Protein AF-A0A2N2KDS8-F1 (afdb_monomer_lite)

Secondary structure (DSSP, 8-state):
-HHHHHHHHHHHHHHHHHSPP--TTTT-S-EEE-TTS-EEETTS-------------SSPPP-TTHHHHHHHHHHHHHHTT--

Structure (mmCIF, N/CA/C/O backbone):
data_AF-A0A2N2KDS8-F1
#
_entry.id   AF-A0A2N2KDS8-F1
#
loop_
_atom_site.group_PDB
_atom_site.id
_atom_site.type_symbol
_atom_site.label_atom_id
_atom_site.label_alt_id
_atom_site.label_comp_id
_atom_site.label_asym_id
_atom_site.label_entity_id
_atom_site.label_seq_id
_atom_site.pdbx_PDB_ins_code
_atom_site.Cartn_x
_atom_site.Cartn_y
_atom_site.Cartn_z
_atom_site.occupancy
_atom_site.B_iso_or_equiv
_atom_site.auth_seq_id
_atom_site.auth_comp_id
_atom_site.auth_asym_id
_atom_site.auth_atom_id
_atom_site.pdbx_PDB_model_num
ATOM 1 N N . MET A 1 1 ? 51.004 22.927 7.273 1.00 58.38 1 MET A N 1
ATOM 2 C CA . MET A 1 1 ? 50.505 21.596 6.847 1.00 58.38 1 MET A CA 1
ATOM 3 C C . MET A 1 1 ? 49.151 21.238 7.474 1.00 58.38 1 MET A C 1
ATOM 5 O O . MET A 1 1 ? 48.218 21.013 6.721 1.00 58.38 1 MET A O 1
ATOM 9 N N . LYS A 1 2 ? 48.966 21.289 8.807 1.00 65.88 2 LYS A N 1
ATOM 10 C CA . LYS A 1 2 ? 47.680 20.950 9.478 1.00 65.88 2 LYS A CA 1
ATOM 11 C C . LYS A 1 2 ? 46.445 21.749 9.001 1.00 65.88 2 LYS A C 1
ATOM 13 O O . LYS A 1 2 ? 45.386 21.168 8.810 1.00 65.88 2 LYS A O 1
ATOM 18 N N . LYS A 1 3 ? 46.584 23.060 8.746 1.00 70.88 3 LYS A N 1
ATOM 19 C CA . LYS A 1 3 ? 45.487 23.920 8.244 1.00 70.88 3 LYS A CA 1
ATOM 20 C C . LYS A 1 3 ? 45.055 23.589 6.807 1.00 70.88 3 LYS A C 1
ATOM 22 O O . LYS A 1 3 ? 43.887 23.739 6.480 1.00 70.88 3 LYS A O 1
ATOM 27 N N . GLN A 1 4 ? 45.981 23.109 5.971 1.00 78.44 4 GLN A N 1
ATOM 28 C CA . GLN A 1 4 ? 45.667 22.707 4.596 1.00 78.44 4 GLN A CA 1
ATOM 29 C C . GLN A 1 4 ? 44.974 21.343 4.549 1.00 78.44 4 GLN A C 1
ATOM 31 O O . GLN A 1 4 ? 44.026 21.181 3.793 1.00 78.44 4 GLN A O 1
ATOM 36 N N . PHE A 1 5 ? 45.353 20.415 5.435 1.00 78.88 5 PHE A N 1
ATOM 37 C CA . PHE A 1 5 ? 44.599 19.175 5.644 1.00 78.88 5 PHE A CA 1
ATOM 38 C C . PHE A 1 5 ? 43.181 19.434 6.168 1.00 78.88 5 PHE A C 1
ATOM 40 O O . PHE A 1 5 ? 42.234 18.812 5.697 1.00 78.88 5 PHE A O 1
ATOM 47 N N . LEU A 1 6 ? 43.018 20.386 7.095 1.00 84.38 6 LEU A N 1
ATOM 48 C CA . LEU A 1 6 ? 41.698 20.775 7.595 1.00 84.38 6 LEU A CA 1
ATOM 49 C C . LEU A 1 6 ? 40.836 21.405 6.492 1.00 84.38 6 LEU A C 1
ATOM 51 O O . LEU A 1 6 ? 39.679 21.030 6.341 1.00 84.38 6 LEU A O 1
ATOM 55 N N . SER A 1 7 ? 41.412 22.306 5.688 1.00 83.25 7 SER A N 1
ATOM 56 C CA . SER A 1 7 ? 40.718 22.914 4.547 1.00 83.25 7 SER A CA 1
ATOM 57 C C . SER A 1 7 ? 40.281 21.865 3.528 1.00 83.25 7 SER A C 1
ATOM 59 O O . SER A 1 7 ? 39.137 21.892 3.093 1.00 83.25 7 SER A O 1
ATOM 61 N N . LEU A 1 8 ? 41.160 20.919 3.185 1.00 8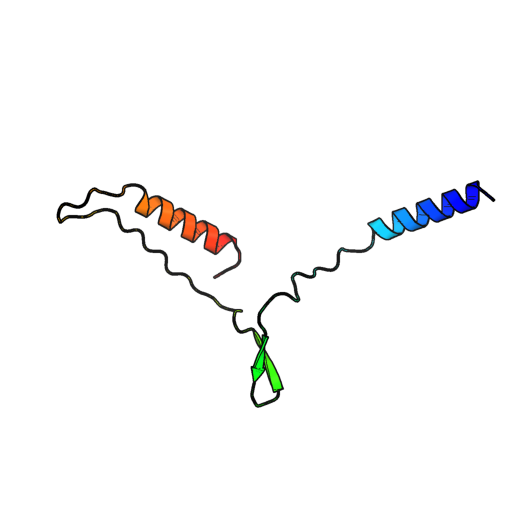9.25 8 LEU A N 1
ATOM 62 C CA . LEU A 1 8 ? 40.852 19.855 2.231 1.00 89.25 8 LEU A CA 1
ATOM 63 C C . LEU A 1 8 ? 39.726 18.947 2.746 1.00 89.25 8 LEU A C 1
ATOM 65 O O . LEU A 1 8 ? 38.817 18.608 1.995 1.00 89.25 8 LEU A O 1
ATOM 69 N N . SER A 1 9 ? 39.749 18.612 4.039 1.00 87.12 9 SER A N 1
ATOM 70 C CA . SER A 1 9 ? 38.706 17.806 4.681 1.00 87.12 9 SER A CA 1
ATOM 71 C C . SER A 1 9 ? 37.338 18.498 4.645 1.00 87.12 9 SER A C 1
ATOM 73 O O . SER A 1 9 ? 36.336 17.884 4.284 1.00 87.12 9 SER A O 1
ATOM 75 N N . VAL A 1 10 ? 37.296 19.805 4.928 1.00 90.75 10 VAL A N 1
ATOM 76 C CA . VAL A 1 10 ? 36.059 20.602 4.867 1.00 90.75 10 VAL A CA 1
ATOM 77 C C . VAL A 1 10 ? 35.524 20.690 3.437 1.00 90.75 10 VAL A C 1
ATOM 79 O O . VAL A 1 10 ? 34.321 20.549 3.230 1.00 90.75 10 VAL A O 1
ATOM 82 N N . THR A 1 11 ? 36.394 20.862 2.439 1.00 90.56 11 THR A N 1
ATOM 83 C CA . THR A 1 11 ? 35.982 20.890 1.028 1.00 90.56 11 THR A CA 1
ATOM 84 C C . THR A 1 11 ? 35.415 19.547 0.569 1.00 90.56 11 THR A C 1
ATOM 86 O O . THR A 1 11 ? 34.391 19.527 -0.107 1.00 90.56 11 THR A O 1
ATOM 89 N N . VAL A 1 12 ? 36.025 18.426 0.966 1.00 91.50 12 VAL A N 1
ATOM 90 C CA . VAL A 1 12 ? 35.516 17.079 0.647 1.00 91.50 12 VAL A CA 1
ATOM 91 C C . VAL A 1 12 ? 34.161 16.828 1.314 1.00 91.50 12 VAL A C 1
ATOM 93 O O . VAL A 1 12 ? 33.249 16.311 0.670 1.00 91.50 12 VAL A O 1
ATOM 96 N N . LEU A 1 13 ? 33.996 17.250 2.571 1.00 89.56 13 LEU A N 1
ATOM 97 C CA . LEU A 1 13 ? 32.729 17.132 3.293 1.00 89.56 13 LEU A CA 1
ATOM 98 C C . LEU A 1 13 ? 31.619 17.956 2.624 1.00 89.56 13 LEU A C 1
ATOM 100 O O . LEU A 1 13 ? 30.528 17.441 2.385 1.00 89.56 13 LEU A O 1
ATOM 104 N N . LEU A 1 14 ? 31.907 19.210 2.267 1.00 90.12 14 LEU A N 1
ATOM 105 C CA . LEU A 1 14 ? 30.967 20.076 1.552 1.00 90.12 14 LEU A CA 1
ATOM 106 C C . LEU A 1 14 ? 30.595 19.496 0.187 1.00 90.12 14 LEU A C 1
ATOM 108 O O . LEU A 1 14 ? 29.422 19.507 -0.169 1.00 90.12 14 LEU A O 1
ATOM 112 N N . LEU A 1 15 ? 31.563 18.942 -0.548 1.00 89.12 15 LEU A N 1
ATOM 113 C CA . LEU A 1 15 ? 31.302 18.327 -1.846 1.00 89.12 15 LEU A CA 1
ATOM 114 C C . LEU A 1 15 ? 30.375 17.115 -1.708 1.00 89.12 15 LEU A C 1
ATOM 116 O O . LEU A 1 15 ? 29.423 17.005 -2.473 1.00 89.12 15 LEU A O 1
ATOM 120 N N . SER A 1 16 ? 30.586 16.266 -0.693 1.00 83.75 16 SER A N 1
ATOM 121 C CA . SER A 1 16 ? 29.737 15.094 -0.427 1.00 83.75 16 SER A CA 1
ATOM 122 C C . SER A 1 16 ? 28.272 15.440 -0.136 1.00 83.75 16 SER A C 1
ATOM 124 O O . SER A 1 16 ? 27.392 14.638 -0.431 1.00 83.75 16 SER A O 1
ATOM 126 N N . LEU A 1 17 ? 28.002 16.647 0.375 1.00 82.62 17 LEU A N 1
ATOM 127 C CA . LEU A 1 17 ? 26.650 17.140 0.655 1.00 82.62 17 LEU A CA 1
ATOM 128 C C . LEU A 1 17 ? 25.892 17.591 -0.604 1.00 82.62 17 LEU A C 1
ATOM 130 O O . LEU A 1 17 ? 24.669 17.695 -0.570 1.00 82.62 17 LEU A O 1
ATOM 134 N N . VAL A 1 18 ? 26.609 17.886 -1.695 1.00 87.75 18 VAL A N 1
ATOM 135 C CA . VAL A 1 18 ? 26.035 18.387 -2.957 1.00 87.75 18 VAL A CA 1
ATOM 136 C C . VAL A 1 18 ? 25.766 17.251 -3.949 1.00 87.75 18 VAL A C 1
ATOM 138 O O . VAL A 1 18 ? 24.998 17.434 -4.893 1.00 87.75 18 VAL A O 1
ATOM 141 N N . LEU A 1 19 ? 26.353 16.063 -3.749 1.00 81.75 19 LEU A N 1
ATOM 142 C CA . LEU A 1 19 ? 26.033 14.911 -4.590 1.00 81.75 19 LEU A CA 1
ATOM 143 C C . LEU A 1 19 ? 24.585 14.457 -4.327 1.00 81.75 19 LEU A C 1
ATOM 145 O O . LEU A 1 19 ? 24.244 14.138 -3.186 1.00 81.75 19 LEU A O 1
ATOM 149 N N . PRO A 1 20 ? 23.725 14.401 -5.360 1.00 76.31 20 PRO A N 1
ATOM 150 C CA . PRO A 1 20 ? 22.365 13.914 -5.198 1.00 76.31 20 PRO A CA 1
ATOM 151 C C . PRO A 1 20 ? 22.388 12.440 -4.760 1.00 76.31 20 PRO A C 1
ATOM 153 O O . PRO A 1 20 ? 23.204 11.663 -5.266 1.00 76.31 20 PRO A O 1
ATOM 156 N N . PRO A 1 21 ? 21.500 12.017 -3.842 1.00 71.31 21 PRO A N 1
ATOM 157 C CA . PRO A 1 21 ? 21.381 10.609 -3.496 1.00 71.31 21 PRO A CA 1
ATOM 158 C C . PRO A 1 21 ? 20.975 9.827 -4.747 1.00 71.31 21 PRO A C 1
ATOM 160 O O . PRO A 1 21 ? 19.987 10.173 -5.393 1.00 71.31 21 PRO A O 1
ATOM 163 N N . ASN A 1 22 ? 21.716 8.769 -5.088 1.00 68.19 22 ASN A N 1
ATOM 164 C CA . ASN A 1 22 ? 21.323 7.863 -6.166 1.00 68.19 22 ASN A CA 1
ATOM 165 C C . ASN A 1 22 ? 19.948 7.268 -5.825 1.00 68.19 22 ASN A C 1
ATOM 167 O O . ASN A 1 22 ? 19.838 6.533 -4.834 1.00 68.19 22 ASN A O 1
ATOM 171 N N . PRO A 1 23 ? 18.888 7.541 -6.608 1.00 64.44 23 PRO A N 1
ATOM 172 C CA . PRO A 1 23 ? 17.587 6.961 -6.348 1.00 64.44 23 PRO A CA 1
ATOM 173 C C . PRO A 1 23 ? 17.615 5.493 -6.784 1.00 64.44 23 PRO A C 1
ATOM 175 O O . PRO A 1 23 ? 17.136 5.122 -7.850 1.00 64.44 23 PRO A O 1
ATOM 178 N N . HIS A 1 24 ? 18.112 4.614 -5.912 1.00 60.94 24 HIS A N 1
ATOM 179 C CA . HIS A 1 24 ? 18.018 3.154 -6.051 1.00 60.94 24 HIS A CA 1
ATOM 180 C C . HIS A 1 24 ? 16.567 2.636 -6.018 1.00 60.94 24 HIS A C 1
ATOM 182 O O . HIS A 1 24 ? 16.345 1.435 -5.907 1.00 60.94 24 HIS A O 1
ATOM 188 N N . ALA A 1 25 ? 15.564 3.516 -6.036 1.00 57.66 25 ALA A N 1
ATOM 189 C CA . ALA A 1 25 ? 14.162 3.162 -6.213 1.00 57.66 25 ALA A CA 1
ATOM 190 C C . ALA A 1 25 ? 13.851 2.783 -7.671 1.00 57.66 25 ALA A C 1
ATOM 192 O O . ALA A 1 25 ? 13.060 1.874 -7.893 1.00 57.66 25 ALA A O 1
ATOM 193 N N . ALA A 1 26 ? 14.526 3.398 -8.651 1.00 58.84 26 ALA A N 1
ATOM 194 C CA . ALA A 1 26 ? 14.278 3.156 -10.076 1.00 58.84 26 ALA A CA 1
ATOM 195 C C . ALA A 1 26 ? 14.706 1.754 -10.558 1.00 58.84 26 ALA A C 1
ATOM 197 O O . ALA A 1 26 ? 14.301 1.320 -11.629 1.00 58.84 26 ALA A O 1
ATOM 198 N N . THR A 1 27 ? 15.517 1.038 -9.773 1.00 60.72 27 THR A N 1
ATOM 199 C CA . THR A 1 27 ? 16.012 -0.317 -10.089 1.00 60.72 27 THR A CA 1
ATOM 200 C C . THR A 1 27 ? 15.261 -1.417 -9.328 1.00 60.72 27 THR A C 1
ATOM 202 O O . THR A 1 27 ? 15.652 -2.580 -9.375 1.00 60.72 27 THR A O 1
ATOM 205 N N . ARG A 1 28 ? 14.209 -1.073 -8.574 1.00 68.06 28 ARG A N 1
ATOM 206 C CA . ARG A 1 28 ? 13.411 -2.040 -7.805 1.00 68.06 28 ARG A CA 1
ATOM 207 C C . ARG A 1 28 ? 12.256 -2.537 -8.666 1.00 68.06 28 ARG A C 1
ATOM 209 O O . ARG A 1 28 ? 11.580 -1.736 -9.299 1.00 68.06 28 ARG A O 1
ATOM 216 N N . GLY A 1 29 ? 12.013 -3.843 -8.660 1.00 71.00 29 GLY A N 1
ATOM 217 C CA . GLY A 1 29 ? 10.936 -4.469 -9.427 1.00 71.00 29 GLY A CA 1
ATOM 218 C C . GLY A 1 29 ? 11.366 -5.811 -10.007 1.00 71.00 29 GLY A C 1
ATOM 219 O O . GLY A 1 29 ? 12.553 -6.129 -10.044 1.00 71.00 29 GLY A O 1
ATOM 220 N N . ILE A 1 30 ? 10.393 -6.612 -10.434 1.00 80.50 30 ILE A N 1
ATOM 221 C CA . ILE A 1 30 ? 10.653 -7.877 -11.123 1.00 80.50 30 ILE A CA 1
ATOM 222 C C . ILE A 1 30 ? 10.552 -7.611 -12.622 1.00 80.50 30 ILE A C 1
ATOM 224 O O . ILE A 1 30 ? 9.510 -7.180 -13.119 1.00 80.50 30 ILE A O 1
ATOM 228 N N . VAL A 1 31 ? 11.657 -7.859 -13.320 1.00 84.56 31 VAL A N 1
ATOM 229 C CA . VAL A 1 31 ? 11.764 -7.739 -14.773 1.00 84.56 31 VAL A CA 1
ATOM 230 C C . VAL A 1 31 ? 11.860 -9.145 -15.347 1.00 84.56 31 VAL A C 1
ATOM 232 O O . VAL A 1 31 ? 12.716 -9.927 -14.936 1.00 84.56 31 VAL A O 1
ATOM 235 N N . ALA A 1 32 ? 10.968 -9.468 -16.275 1.00 83.56 32 ALA A N 1
ATOM 236 C CA . ALA A 1 32 ? 11.031 -10.684 -17.070 1.00 83.56 32 ALA A CA 1
ATOM 237 C C . ALA A 1 32 ? 11.604 -10.365 -18.451 1.00 83.56 32 ALA A C 1
ATOM 239 O O . ALA A 1 32 ? 11.455 -9.252 -18.951 1.00 83.56 32 ALA A O 1
ATOM 240 N N . THR A 1 33 ? 12.234 -11.350 -19.082 1.00 90.75 33 THR A N 1
ATOM 241 C CA . THR A 1 33 ? 12.726 -11.233 -20.457 1.00 90.75 33 THR A CA 1
ATOM 242 C C . THR A 1 33 ? 11.847 -12.072 -21.375 1.00 90.75 33 THR A C 1
ATOM 244 O O . THR A 1 33 ? 11.564 -13.232 -21.071 1.00 90.75 33 THR A O 1
ATOM 247 N N . THR A 1 34 ? 11.394 -11.502 -22.490 1.00 87.12 34 THR A N 1
ATOM 248 C CA . THR A 1 34 ? 10.634 -12.241 -23.506 1.00 87.12 34 THR A CA 1
ATOM 249 C C . THR A 1 34 ? 11.531 -13.213 -24.264 1.00 87.12 34 THR A C 1
ATOM 251 O O . THR A 1 34 ? 12.757 -13.095 -24.264 1.00 87.12 34 THR A O 1
ATOM 254 N N . SER A 1 35 ? 10.924 -14.140 -25.005 1.00 88.69 35 SER A N 1
ATOM 255 C CA . SER A 1 35 ? 11.640 -15.015 -25.944 1.00 88.69 35 SER A CA 1
ATOM 256 C C . SER A 1 35 ? 12.439 -14.255 -27.013 1.00 88.69 35 SER A C 1
ATOM 258 O O . SER A 1 35 ? 13.350 -14.824 -27.605 1.00 88.69 35 SER A O 1
ATOM 260 N N . HIS A 1 36 ? 12.116 -12.979 -27.253 1.00 89.81 36 HIS A N 1
ATOM 261 C CA . HIS A 1 36 ? 12.798 -12.100 -28.206 1.00 89.81 36 HIS A CA 1
ATOM 262 C C . HIS A 1 36 ? 13.840 -11.176 -27.548 1.00 89.81 36 HIS A C 1
ATOM 264 O O . HIS A 1 36 ? 14.414 -10.330 -28.229 1.00 89.81 36 HIS A O 1
ATOM 270 N N . GLY A 1 37 ? 14.108 -11.335 -26.245 1.00 89.12 37 GLY A N 1
ATOM 271 C CA . GLY A 1 37 ? 15.129 -10.572 -25.517 1.00 89.12 37 GLY A CA 1
ATOM 272 C C . GLY A 1 37 ? 14.665 -9.219 -24.971 1.00 89.12 37 GLY A C 1
ATOM 273 O O . GLY A 1 37 ? 15.484 -8.461 -24.458 1.00 89.12 37 GLY A O 1
ATOM 274 N N . GLU A 1 38 ? 13.372 -8.902 -25.055 1.00 89.62 38 GLU A N 1
ATOM 275 C CA . GLU A 1 38 ? 12.819 -7.651 -24.529 1.00 89.62 38 GLU A CA 1
ATOM 276 C C . GLU A 1 38 ? 12.571 -7.747 -23.019 1.00 89.62 38 GLU A C 1
ATOM 278 O O . GLU A 1 38 ? 12.048 -8.748 -22.530 1.00 89.62 38 GLU A O 1
ATOM 283 N N . SER A 1 39 ? 12.921 -6.695 -22.280 1.00 86.50 39 SER A N 1
ATOM 284 C CA . SER A 1 39 ? 12.661 -6.592 -20.842 1.00 86.50 39 SER A CA 1
ATOM 285 C C . SER A 1 39 ? 11.253 -6.055 -20.577 1.00 86.50 39 SER A C 1
ATOM 287 O O . SER A 1 39 ? 10.948 -4.920 -20.931 1.00 86.50 39 SER A O 1
ATOM 289 N N . ILE A 1 40 ? 10.421 -6.835 -19.889 1.00 85.25 40 ILE A N 1
ATOM 290 C CA . ILE A 1 40 ? 9.067 -6.460 -19.469 1.00 85.25 40 ILE A CA 1
ATOM 291 C C . ILE A 1 40 ? 9.020 -6.347 -17.945 1.00 85.25 40 ILE A C 1
ATOM 293 O O . ILE A 1 40 ? 9.424 -7.262 -17.226 1.00 85.25 40 ILE A O 1
ATOM 297 N N . SER A 1 41 ? 8.481 -5.236 -17.439 1.00 81.38 41 SER A N 1
ATOM 298 C CA . SER A 1 41 ? 8.149 -5.108 -16.017 1.00 81.38 41 SER A CA 1
ATOM 299 C C . SER A 1 41 ? 6.896 -5.927 -15.713 1.00 81.38 41 SER A C 1
ATOM 301 O O . SER A 1 41 ? 5.836 -5.671 -16.277 1.00 81.38 41 SER A O 1
ATOM 303 N N . VAL A 1 42 ? 6.996 -6.913 -14.821 1.00 77.62 42 VAL A N 1
ATOM 304 C CA . VAL A 1 42 ? 5.917 -7.893 -14.562 1.00 77.62 42 VAL A CA 1
ATOM 305 C C . VAL A 1 42 ? 4.757 -7.281 -13.755 1.00 77.62 42 VAL A C 1
ATOM 307 O O . VAL A 1 42 ? 3.716 -7.899 -13.566 1.00 77.62 42 VAL A O 1
ATOM 310 N N . TYR A 1 43 ? 4.928 -6.040 -13.295 1.00 73.88 43 TYR A N 1
ATOM 311 C CA . TYR A 1 43 ? 4.206 -5.465 -12.165 1.00 73.88 43 TYR A CA 1
ATOM 312 C C . TYR A 1 43 ? 4.057 -3.939 -12.266 1.00 73.88 43 TYR A C 1
ATOM 314 O O . TYR A 1 43 ? 4.056 -3.218 -11.274 1.00 73.88 43 TYR A O 1
ATOM 322 N N . SER A 1 44 ? 3.993 -3.414 -13.485 1.00 71.00 44 SER A N 1
ATOM 323 C CA . SER A 1 44 ? 3.875 -1.972 -13.723 1.00 71.00 44 SER A CA 1
ATOM 324 C C . SER A 1 44 ? 2.443 -1.435 -13.649 1.00 71.00 44 SER A C 1
ATOM 326 O O . SER A 1 44 ? 2.282 -0.225 -13.532 1.00 71.00 44 SER A O 1
ATOM 328 N N . ASP A 1 45 ? 1.422 -2.295 -13.719 1.00 72.31 45 ASP A N 1
ATOM 329 C CA . ASP A 1 45 ? 0.011 -1.889 -13.698 1.00 72.31 45 ASP A CA 1
ATOM 330 C C . ASP A 1 45 ? -0.801 -2.865 -12.835 1.00 72.31 45 ASP A C 1
ATOM 332 O O . ASP A 1 45 ? -0.996 -4.027 -13.195 1.00 72.31 45 ASP A O 1
ATOM 336 N N . TYR A 1 46 ? -1.209 -2.414 -11.6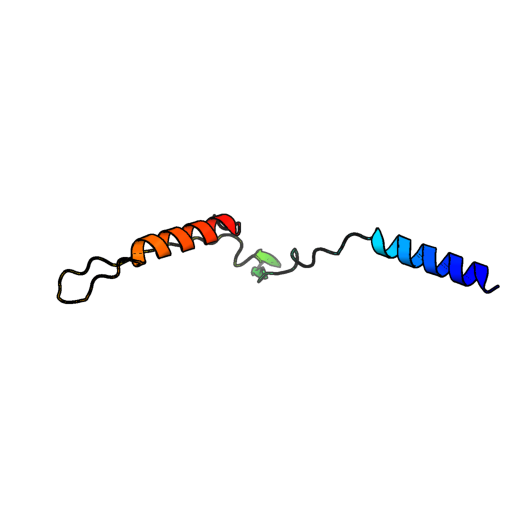50 1.00 75.44 46 TYR A N 1
ATOM 337 C CA . TYR A 1 46 ? -1.973 -3.210 -10.696 1.00 75.44 46 TYR A CA 1
ATOM 338 C C . TYR A 1 46 ? -3.273 -2.510 -10.352 1.00 75.44 46 TYR A C 1
ATOM 340 O O . TYR A 1 46 ? -3.281 -1.314 -10.068 1.00 75.44 46 TYR A O 1
ATOM 348 N N . HIS A 1 47 ? -4.337 -3.297 -10.248 1.00 85.38 47 HIS A N 1
ATOM 349 C CA . HIS A 1 47 ? -5.630 -2.845 -9.762 1.00 85.38 47 HIS A CA 1
ATOM 350 C C . HIS A 1 47 ? -5.990 -3.588 -8.480 1.00 85.38 47 HIS A C 1
ATOM 352 O O . HIS A 1 47 ? -5.725 -4.785 -8.350 1.00 85.38 47 HIS A O 1
ATOM 358 N N . ALA A 1 48 ? -6.626 -2.885 -7.548 1.00 88.19 48 ALA A N 1
ATOM 359 C CA . ALA A 1 48 ? -7.143 -3.471 -6.322 1.00 88.19 48 ALA A CA 1
ATOM 360 C C . ALA A 1 48 ? -8.660 -3.277 -6.244 1.00 88.19 48 ALA A C 1
ATOM 362 O O . ALA A 1 48 ? -9.168 -2.172 -6.434 1.00 88.19 48 ALA A O 1
ATOM 363 N N . LEU A 1 49 ? -9.378 -4.353 -5.919 1.00 93.75 49 LEU A N 1
ATOM 364 C CA . LEU A 1 49 ? -10.784 -4.302 -5.532 1.00 93.75 49 LEU A CA 1
ATOM 365 C C . LEU A 1 49 ? -10.870 -4.459 -4.014 1.00 93.75 49 LEU A C 1
ATOM 367 O O . LEU A 1 49 ? -10.464 -5.485 -3.472 1.00 93.75 49 LEU A O 1
ATOM 371 N N . VAL A 1 50 ? -11.421 -3.456 -3.333 1.00 94.75 50 VAL A N 1
ATOM 372 C CA . VAL A 1 50 ? -11.618 -3.484 -1.879 1.00 94.75 50 VAL A CA 1
ATOM 373 C C . VAL A 1 50 ? -13.108 -3.628 -1.579 1.00 94.75 50 VAL A C 1
ATOM 375 O O . VAL A 1 50 ? -13.910 -2.803 -2.013 1.00 94.75 50 VAL A O 1
ATOM 378 N N . VAL A 1 51 ? -13.483 -4.671 -0.832 1.00 95.88 51 VAL A N 1
ATOM 379 C CA . VAL A 1 51 ? -14.880 -4.970 -0.476 1.00 95.88 51 VAL A CA 1
ATOM 380 C C . VAL A 1 51 ? -15.031 -4.995 1.041 1.00 95.88 51 VAL A C 1
ATOM 382 O O . VAL A 1 51 ? -14.404 -5.804 1.719 1.00 95.88 51 VAL A O 1
ATOM 385 N N . GLY A 1 52 ? -15.880 -4.118 1.578 1.00 95.31 52 GLY A N 1
ATOM 386 C CA . GLY A 1 52 ? -16.272 -4.132 2.987 1.00 95.31 52 GLY A CA 1
ATOM 387 C C . GLY A 1 52 ? -17.580 -4.898 3.189 1.00 95.31 52 GLY A C 1
ATOM 388 O O . GLY A 1 52 ? -18.608 -4.497 2.649 1.00 95.31 52 GLY A O 1
ATOM 389 N N . VAL A 1 53 ? -17.561 -5.969 3.989 1.00 94.75 53 VAL A N 1
ATOM 390 C CA . VAL A 1 53 ? -18.757 -6.761 4.336 1.00 94.75 53 VAL A CA 1
ATOM 391 C C . VAL A 1 53 ? -19.028 -6.646 5.833 1.00 94.75 53 VAL A C 1
ATOM 393 O O . VAL A 1 53 ? -18.204 -7.064 6.644 1.00 94.75 53 VAL A O 1
ATOM 396 N N . GLY A 1 54 ? -20.178 -6.077 6.212 1.00 94.19 54 GLY A N 1
ATOM 397 C CA . GLY A 1 54 ? -20.472 -5.833 7.630 1.00 94.19 54 GLY A CA 1
ATOM 398 C C . GLY A 1 54 ? -21.931 -5.901 8.070 1.00 94.19 54 GLY A C 1
ATOM 399 O O . GLY A 1 54 ? -22.176 -5.896 9.272 1.00 94.19 54 GLY A O 1
ATOM 400 N N . THR A 1 55 ? -22.894 -5.990 7.152 1.00 93.94 55 THR A N 1
ATOM 401 C CA . THR A 1 55 ? -24.328 -6.085 7.472 1.00 93.94 55 THR A CA 1
ATOM 402 C C . THR A 1 55 ? -24.829 -7.500 7.216 1.00 93.94 55 THR A C 1
ATOM 404 O O . THR A 1 55 ? -25.358 -7.798 6.143 1.00 93.94 55 THR A O 1
ATOM 407 N N . TYR A 1 56 ? -24.617 -8.391 8.178 1.00 95.00 56 TYR A N 1
ATOM 408 C CA . TYR A 1 56 ? -25.015 -9.791 8.052 1.00 95.00 56 TYR A CA 1
ATOM 409 C C . TYR A 1 56 ? -26.466 -9.993 8.500 1.00 95.00 56 TYR A C 1
ATOM 411 O O . TYR A 1 56 ? -26.934 -9.354 9.437 1.00 95.00 56 TYR A O 1
ATOM 419 N N . THR A 1 57 ? -27.184 -10.906 7.841 1.00 95.62 57 THR A N 1
ATOM 420 C CA . THR A 1 57 ? -28.615 -11.163 8.104 1.00 95.62 57 THR A CA 1
ATOM 421 C C . THR A 1 57 ? -28.905 -12.545 8.699 1.00 95.62 57 THR A C 1
ATOM 423 O O . THR A 1 57 ? -30.002 -12.772 9.196 1.00 95.62 57 THR A O 1
ATOM 426 N N . ALA A 1 58 ? -27.935 -13.467 8.690 1.00 96.06 58 ALA A N 1
ATOM 427 C CA . ALA A 1 58 ? -28.117 -14.875 9.067 1.00 96.06 58 ALA A CA 1
ATOM 428 C C . ALA A 1 58 ? -27.471 -15.240 10.423 1.00 96.06 58 ALA A C 1
ATOM 430 O O . ALA A 1 58 ? -26.819 -16.273 10.548 1.00 96.06 58 ALA A O 1
ATOM 431 N N . GLY A 1 59 ? -27.612 -14.376 11.433 1.00 93.69 59 GLY A N 1
ATOM 432 C CA . GLY A 1 59 ? -27.167 -14.646 12.812 1.00 93.69 59 GLY A CA 1
ATOM 433 C C . GLY A 1 59 ? -25.718 -14.266 13.142 1.00 93.69 59 GLY A C 1
ATOM 434 O O . GLY A 1 59 ? -25.326 -14.339 14.304 1.00 93.69 59 GLY A O 1
ATOM 435 N N . TRP A 1 60 ? -24.935 -13.809 12.162 1.00 95.69 60 TRP A N 1
ATOM 436 C CA . TRP A 1 60 ? -23.613 -13.236 12.420 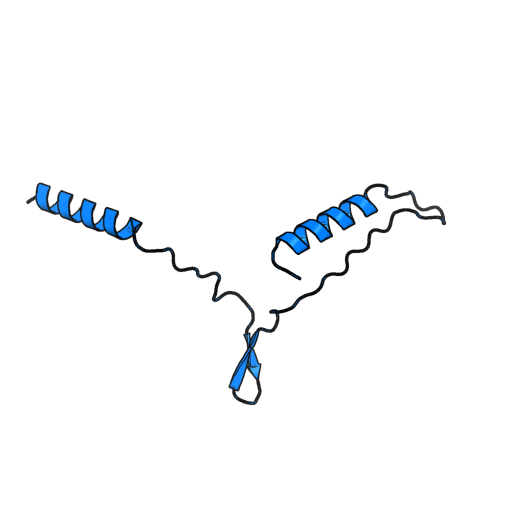1.00 95.69 60 TRP A CA 1
ATOM 437 C C . TRP A 1 60 ? -23.727 -11.804 12.959 1.00 95.69 60 TRP A C 1
ATOM 439 O O . TRP A 1 60 ? -24.596 -11.052 12.508 1.00 95.69 60 TRP A O 1
ATOM 449 N N . PRO A 1 61 ? -22.855 -11.401 13.899 1.00 94.50 61 PRO A N 1
ATOM 450 C CA . PRO A 1 61 ? -22.831 -10.034 14.392 1.00 94.50 61 PRO A CA 1
ATOM 451 C C . PRO A 1 61 ? -22.426 -9.060 13.280 1.00 94.50 61 PRO A C 1
ATOM 453 O O . PRO A 1 61 ? -21.596 -9.368 12.423 1.00 94.50 61 PRO A O 1
ATOM 456 N N . ASN A 1 62 ? -22.991 -7.853 13.322 1.00 95.19 62 ASN A N 1
ATOM 457 C CA . ASN A 1 62 ? -22.603 -6.788 12.406 1.00 95.19 62 ASN A CA 1
ATOM 458 C C . ASN A 1 62 ? -21.156 -6.346 12.652 1.00 95.19 62 ASN A C 1
ATOM 460 O O . ASN A 1 62 ? -20.709 -6.239 13.795 1.00 95.19 62 ASN A O 1
ATOM 464 N N . LEU A 1 63 ? -20.458 -6.007 11.569 1.00 95.62 63 LEU A N 1
ATOM 465 C CA . LEU A 1 63 ? -19.121 -5.417 11.591 1.00 95.62 63 LEU A CA 1
ATOM 466 C C . LEU A 1 63 ? -19.208 -3.957 11.122 1.00 95.62 63 LEU A C 1
ATOM 468 O O . LEU A 1 63 ? -19.025 -3.679 9.935 1.00 95.62 63 LEU A O 1
ATOM 472 N N . PRO A 1 64 ? -19.490 -3.000 12.026 1.00 92.38 64 PRO A N 1
ATOM 473 C CA . PRO A 1 64 ? -19.699 -1.599 11.651 1.00 92.38 64 PRO A CA 1
ATOM 474 C C . PRO A 1 64 ? -18.446 -0.936 11.052 1.00 92.38 64 PRO A C 1
ATOM 476 O O . PRO A 1 64 ? -18.565 0.026 10.295 1.00 92.38 64 PRO A O 1
ATOM 479 N N . GLY A 1 65 ? -17.251 -1.462 11.351 1.00 95.94 65 GLY A N 1
ATOM 480 C CA . GLY A 1 65 ? -15.978 -0.967 10.817 1.00 95.94 65 GLY A CA 1
ATOM 481 C C . GLY A 1 65 ? -15.726 -1.317 9.349 1.00 95.94 65 GLY A C 1
ATOM 482 O O . GLY A 1 65 ? -15.043 -0.567 8.661 1.00 95.94 65 GLY A O 1
ATOM 483 N N . ALA A 1 66 ? -16.348 -2.377 8.819 1.00 95.75 66 ALA A N 1
ATOM 484 C CA . ALA A 1 66 ? -15.987 -2.939 7.514 1.00 95.75 66 ALA A CA 1
ATOM 485 C C . ALA A 1 66 ? -16.078 -1.924 6.358 1.00 95.75 66 ALA A C 1
ATOM 487 O O . ALA A 1 66 ? -15.222 -1.893 5.473 1.00 95.75 66 ALA A O 1
ATOM 488 N N . LEU A 1 67 ? -17.090 -1.048 6.375 1.00 94.62 67 LEU A N 1
ATOM 489 C CA . LEU A 1 67 ? -17.222 0.007 5.369 1.00 94.62 67 LEU A CA 1
ATOM 490 C C . LEU A 1 67 ? -16.138 1.083 5.517 1.00 94.62 67 LEU A C 1
ATOM 492 O O . LEU A 1 67 ? -15.589 1.537 4.515 1.00 94.62 67 LEU A O 1
ATOM 496 N N . LYS A 1 68 ? -15.832 1.505 6.747 1.00 96.19 68 LYS A N 1
ATOM 497 C CA . LYS A 1 68 ? -14.806 2.520 7.018 1.00 96.19 68 LYS A CA 1
ATOM 498 C C . LYS A 1 68 ? -13.423 2.004 6.627 1.00 96.19 68 LYS A C 1
ATOM 500 O O . LYS A 1 68 ? -12.732 2.673 5.865 1.00 96.19 68 LYS A O 1
ATOM 505 N N . ASP A 1 69 ? -13.092 0.788 7.037 1.00 97.06 69 ASP A N 1
ATOM 506 C CA . ASP A 1 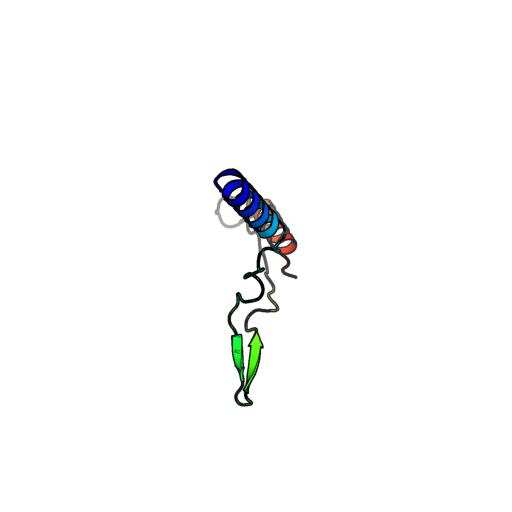69 ? -11.795 0.168 6.770 1.00 97.06 69 ASP A CA 1
ATOM 507 C C . ASP A 1 69 ? -11.587 -0.028 5.265 1.00 97.06 69 ASP A C 1
ATOM 509 O O . ASP A 1 69 ? -10.540 0.321 4.726 1.00 97.06 69 ASP A O 1
ATOM 513 N N . SER A 1 70 ? -12.621 -0.484 4.545 1.00 96.56 70 SER A N 1
ATOM 514 C CA . SER A 1 70 ? -12.545 -0.625 3.084 1.00 96.56 70 SER A CA 1
ATOM 515 C C . SER A 1 70 ? -12.271 0.708 2.368 1.00 96.56 70 SER A C 1
ATOM 517 O O . SER A 1 70 ? -11.471 0.757 1.433 1.00 96.56 70 SER A O 1
ATOM 519 N N . LYS A 1 71 ? -12.866 1.815 2.836 1.00 96.00 71 LYS A N 1
ATOM 520 C CA . LYS A 1 71 ? -12.609 3.163 2.300 1.00 96.00 71 LYS A CA 1
ATOM 521 C C . LYS A 1 71 ? -11.205 3.658 2.626 1.00 96.00 71 LYS A C 1
ATOM 523 O O . LYS A 1 71 ? -10.568 4.273 1.771 1.00 96.00 71 LYS A O 1
ATOM 528 N N . GLU A 1 72 ? -10.728 3.413 3.842 1.00 96.94 72 GLU A N 1
ATOM 529 C CA . GLU A 1 72 ? -9.383 3.806 4.271 1.00 96.94 72 GLU A CA 1
ATOM 530 C C . GLU A 1 72 ? -8.312 3.051 3.483 1.00 96.94 72 GLU A C 1
ATOM 532 O O . GLU A 1 72 ? -7.395 3.680 2.958 1.00 96.94 72 GLU A O 1
ATOM 537 N N . VAL A 1 73 ? -8.480 1.740 3.287 1.00 95.31 73 VAL A N 1
ATOM 538 C CA . VAL A 1 73 ? -7.582 0.919 2.460 1.00 95.31 73 VAL A CA 1
ATOM 539 C C . VAL A 1 73 ? -7.592 1.384 1.004 1.00 95.31 73 VAL A C 1
ATOM 541 O O . VAL A 1 73 ? -6.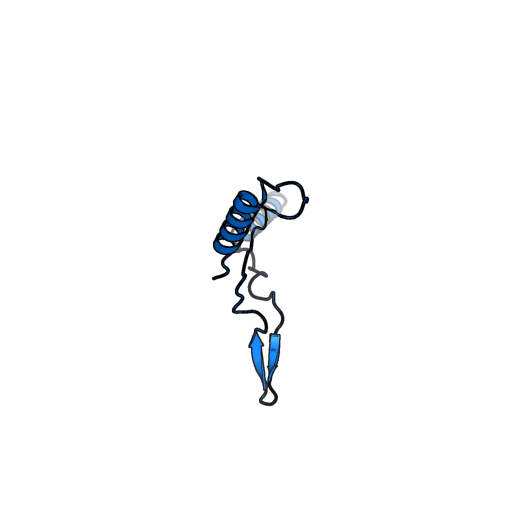525 1.578 0.427 1.00 95.31 73 VAL A O 1
ATOM 544 N N . ALA A 1 74 ? -8.766 1.635 0.415 1.00 94.62 74 ALA A N 1
ATOM 545 C CA . ALA A 1 74 ? -8.856 2.148 -0.955 1.00 94.62 74 ALA A CA 1
ATOM 546 C C . ALA A 1 74 ? -8.184 3.526 -1.108 1.00 94.62 74 ALA A C 1
ATOM 548 O O . ALA A 1 74 ? -7.514 3.793 -2.105 1.00 94.62 74 ALA A O 1
ATOM 549 N N . SER A 1 75 ? -8.322 4.393 -0.101 1.00 93.88 75 SER A N 1
ATOM 550 C CA . SER A 1 75 ? -7.693 5.719 -0.092 1.00 93.88 75 SER A CA 1
ATOM 551 C C . SER A 1 75 ? -6.174 5.624 0.050 1.00 93.88 75 SER A C 1
ATOM 553 O O . SER A 1 75 ? -5.443 6.288 -0.683 1.00 93.88 75 SER A O 1
ATOM 555 N N . ALA A 1 76 ? -5.687 4.776 0.959 1.00 92.62 76 ALA A N 1
ATOM 556 C CA . ALA A 1 76 ? -4.261 4.521 1.143 1.00 92.62 76 ALA A CA 1
ATOM 557 C C . ALA A 1 76 ? -3.628 3.923 -0.121 1.00 92.62 76 ALA A C 1
ATOM 559 O O . ALA A 1 76 ? -2.549 4.355 -0.524 1.00 92.62 76 ALA A O 1
ATOM 560 N N . TRP A 1 77 ? -4.331 2.997 -0.780 1.00 86.94 77 TRP A N 1
ATOM 561 C CA . TRP A 1 77 ? -3.916 2.414 -2.053 1.00 86.94 77 TRP A CA 1
ATOM 562 C C . TRP A 1 77 ? -3.757 3.490 -3.129 1.00 86.94 77 TRP A C 1
ATOM 564 O O . TRP A 1 77 ? -2.655 3.687 -3.631 1.00 86.94 77 TRP A O 1
ATOM 574 N N . LYS A 1 78 ? -4.799 4.291 -3.383 1.00 86.31 78 LYS A N 1
ATOM 575 C CA . LYS A 1 78 ? -4.756 5.389 -4.364 1.00 86.31 78 LYS A CA 1
ATOM 576 C C . LYS A 1 78 ? -3.618 6.387 -4.104 1.00 86.31 78 LYS A C 1
ATOM 578 O O . LYS A 1 78 ? -2.999 6.891 -5.037 1.00 86.31 78 LYS A O 1
ATOM 583 N N . ASN A 1 79 ? -3.322 6.668 -2.836 1.00 84.19 79 ASN A N 1
ATOM 584 C CA . ASN A 1 79 ? -2.256 7.596 -2.453 1.00 84.19 79 ASN A CA 1
ATOM 585 C C . ASN A 1 79 ? -0.843 7.007 -2.618 1.00 84.19 79 ASN A C 1
ATOM 587 O O . ASN A 1 79 ? 0.123 7.765 -2.658 1.00 84.19 79 ASN A O 1
ATOM 591 N N . SER A 1 80 ? -0.706 5.682 -2.731 1.00 77.69 80 SER A N 1
ATOM 592 C CA . SER A 1 80 ? 0.586 5.003 -2.909 1.00 77.69 80 SER A CA 1
ATOM 593 C C . SER A 1 80 ? 1.124 5.032 -4.349 1.00 77.69 80 SER A C 1
ATOM 595 O O . SER A 1 80 ? 2.215 4.527 -4.604 1.00 77.69 80 SER A O 1
ATOM 597 N N . GLY A 1 81 ? 0.400 5.663 -5.283 1.00 63.09 81 GLY A N 1
ATOM 598 C CA . GLY A 1 81 ? 0.797 5.793 -6.692 1.00 63.09 81 GLY A CA 1
ATOM 599 C C . GLY A 1 81 ? 0.282 4.675 -7.602 1.00 63.09 81 GLY A C 1
ATOM 600 O O . GLY A 1 81 ? 0.582 4.673 -8.794 1.00 63.09 81 GLY A O 1
ATOM 601 N N . SER A 1 82 ? -0.508 3.749 -7.060 1.00 61.12 82 SER A N 1
ATOM 602 C CA . SER A 1 82 ? -1.263 2.742 -7.806 1.00 61.12 82 SER A CA 1
ATOM 603 C C . SER A 1 82 ? -2.588 3.326 -8.322 1.00 61.12 82 SER A C 1
ATOM 605 O O . SER A 1 82 ? -3.192 4.190 -7.680 1.00 61.12 82 SER A O 1
ATOM 607 N N . ARG A 1 83 ? -2.994 2.913 -9.531 1.00 55.09 83 ARG A N 1
ATOM 608 C CA . ARG A 1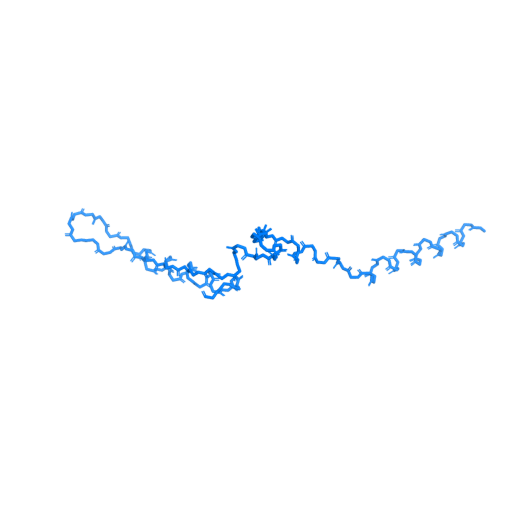 83 ? -4.177 3.433 -10.241 1.00 55.09 83 ARG A CA 1
ATOM 609 C C . ARG A 1 83 ? -5.473 2.763 -9.802 1.00 55.09 83 ARG A C 1
ATOM 611 O O . ARG A 1 83 ? -5.482 1.522 -9.628 1.00 55.09 83 ARG A O 1
#

pLDDT: mean 84.2, std 11.64, range [55.09, 97.06]

Foldseek 3Di:
DVVVVVVVVVVVVVVVVPDDPDPPVVVDADWDADPVGDTDGPDPADDDDFDFDFDDDPPDHGDPCRVVVSVVVVVVCVVVVHD

Sequence (83 aa):
MKKQFLSLSVTVLLLSLVLPPNPHAATRGIVATTSHGESISVYSDYHALVVGVGTYTAGWPNLPGALKDSKEVASAWKNSGSR

Radius of gyration: 26.17 Å; chains: 1; bounding box: 79×39×43 Å